Protein AF-A0A7Y2UQ88-F1 (afdb_monomer_lite)

Structure (mmCIF, N/CA/C/O backbone):
data_AF-A0A7Y2UQ88-F1
#
_entry.id   AF-A0A7Y2UQ88-F1
#
loop_
_atom_site.group_PDB
_atom_site.id
_atom_site.type_symbol
_atom_site.label_atom_id
_atom_site.label_alt_id
_atom_site.label_comp_id
_atom_site.label_asym_id
_atom_site.label_entity_id
_atom_site.label_seq_id
_atom_site.pdbx_PDB_ins_code
_atom_site.Cartn_x
_atom_site.Cartn_y
_atom_site.Cartn_z
_atom_site.occupancy
_atom_site.B_iso_or_equiv
_atom_site.auth_seq_id
_atom_site.auth_comp_id
_atom_site.auth_asym_id
_atom_site.auth_atom_id
_atom_site.pdbx_PDB_model_num
ATOM 1 N N . VAL A 1 1 ? -1.575 -3.238 4.458 1.00 70.06 1 VAL A N 1
ATOM 2 C CA . VAL A 1 1 ? -0.470 -3.700 5.344 1.00 70.06 1 VAL A CA 1
ATOM 3 C C . VAL A 1 1 ? -0.844 -4.971 6.104 1.00 70.06 1 VAL A C 1
ATOM 5 O O . VAL A 1 1 ? -0.100 -5.937 5.999 1.00 70.06 1 VAL A O 1
ATOM 8 N N . ILE A 1 2 ? -2.010 -5.012 6.762 1.00 82.44 2 ILE A N 1
ATOM 9 C CA . ILE A 1 2 ? -2.483 -6.157 7.568 1.00 82.44 2 ILE A CA 1
ATOM 10 C C . ILE A 1 2 ? -2.533 -7.469 6.764 1.00 82.44 2 ILE A C 1
ATOM 12 O O . ILE A 1 2 ? -1.989 -8.469 7.219 1.00 82.44 2 ILE A O 1
ATOM 16 N N . ASN A 1 3 ? -3.058 -7.449 5.532 1.00 86.69 3 ASN A N 1
ATOM 17 C CA . ASN A 1 3 ? -3.127 -8.643 4.674 1.00 86.69 3 ASN A CA 1
ATOM 18 C C . ASN A 1 3 ? -1.753 -9.305 4.435 1.00 86.69 3 ASN A C 1
ATOM 20 O O . ASN A 1 3 ? -1.617 -10.516 4.554 1.00 86.69 3 ASN A O 1
ATOM 24 N N . ARG A 1 4 ? -0.694 -8.519 4.186 1.00 86.12 4 ARG A N 1
ATOM 25 C CA . ARG A 1 4 ? 0.659 -9.068 3.962 1.00 86.12 4 ARG A CA 1
ATOM 26 C C . ARG A 1 4 ? 1.235 -9.743 5.210 1.00 86.12 4 ARG A C 1
ATOM 28 O O . ARG A 1 4 ? 2.100 -10.598 5.085 1.00 86.12 4 ARG A O 1
ATOM 35 N N . GLN A 1 5 ? 0.808 -9.314 6.395 1.00 86.81 5 GLN A N 1
ATOM 36 C CA . GLN A 1 5 ? 1.309 -9.834 7.663 1.00 86.81 5 GLN A CA 1
ATOM 37 C C . GLN A 1 5 ? 0.471 -11.022 8.144 1.00 86.81 5 GLN A C 1
ATOM 39 O O . GLN A 1 5 ? 1.036 -12.053 8.468 1.00 86.81 5 GLN A O 1
ATOM 44 N N . PHE A 1 6 ? -0.858 -10.919 8.145 1.00 88.00 6 PHE A N 1
ATOM 45 C CA . PHE A 1 6 ? -1.744 -11.910 8.773 1.00 88.00 6 PHE A CA 1
ATOM 46 C C . PHE A 1 6 ? -2.507 -12.806 7.787 1.00 88.00 6 PHE A C 1
ATOM 48 O O . PHE A 1 6 ? -3.117 -13.793 8.204 1.00 88.00 6 PHE A O 1
ATOM 55 N N . GLY A 1 7 ? -2.455 -12.494 6.491 1.00 89.12 7 GLY A N 1
ATOM 56 C CA . GLY A 1 7 ? -3.132 -13.234 5.431 1.00 89.12 7 GLY A CA 1
ATOM 57 C C . GLY A 1 7 ? -4.532 -12.716 5.094 1.00 89.12 7 GLY A C 1
ATOM 58 O O . GLY A 1 7 ? -5.129 -11.890 5.800 1.00 89.12 7 GLY A O 1
ATOM 59 N N . SER A 1 8 ? -5.057 -13.238 3.985 1.00 89.75 8 SER A N 1
ATOM 60 C CA . SER A 1 8 ? -6.363 -12.876 3.427 1.00 89.75 8 SER A CA 1
ATOM 61 C C . SER A 1 8 ? -7.505 -13.281 4.344 1.00 89.75 8 SER A C 1
ATOM 63 O O . SER A 1 8 ? -8.411 -12.485 4.580 1.00 89.75 8 SER A O 1
ATOM 65 N N . ASP A 1 9 ? -7.436 -14.487 4.905 1.00 88.81 9 ASP A N 1
ATOM 66 C CA . ASP A 1 9 ? -8.510 -15.065 5.714 1.00 88.81 9 ASP A CA 1
ATOM 67 C C . ASP A 1 9 ? -8.708 -14.272 7.004 1.00 88.81 9 ASP A C 1
ATOM 69 O O . ASP A 1 9 ? -9.836 -13.987 7.400 1.00 88.81 9 ASP A O 1
ATOM 73 N N . PHE A 1 10 ? -7.607 -13.854 7.635 1.00 91.38 10 PHE A N 1
ATOM 74 C CA . PHE A 1 10 ? -7.648 -12.966 8.793 1.00 91.38 10 PHE A CA 1
ATOM 75 C C . PHE A 1 10 ? -8.276 -11.622 8.425 1.00 91.38 10 PHE A C 1
ATOM 77 O O . PHE A 1 10 ? -9.201 -11.173 9.089 1.00 91.38 10 PHE A O 1
ATOM 84 N N . THR A 1 11 ? -7.809 -11.000 7.339 1.00 90.12 11 THR A N 1
ATOM 85 C CA . THR A 1 11 ? -8.283 -9.671 6.919 1.00 90.12 11 THR A CA 1
ATOM 86 C C . THR A 1 11 ? -9.769 -9.685 6.551 1.00 90.12 11 THR A C 1
ATOM 88 O O . THR A 1 11 ? -10.479 -8.746 6.887 1.00 90.12 11 THR A O 1
ATOM 91 N N . THR A 1 12 ? -10.245 -10.759 5.917 1.00 89.62 12 THR A N 1
ATOM 92 C CA . THR A 1 12 ? -11.659 -10.930 5.545 1.00 89.62 12 THR A CA 1
ATOM 93 C C . THR A 1 12 ? -12.550 -11.018 6.782 1.00 89.62 12 THR A C 1
ATOM 95 O O . THR A 1 12 ? -13.577 -10.355 6.837 1.00 89.62 12 THR A O 1
ATOM 98 N N . GLN A 1 13 ? -12.124 -11.756 7.815 1.00 90.12 13 GLN A N 1
ATOM 99 C CA . GLN A 1 13 ? -12.862 -11.835 9.082 1.00 90.12 13 GLN A CA 1
ATOM 100 C C . GLN A 1 13 ? -12.980 -10.471 9.780 1.00 90.12 13 GLN A C 1
ATOM 102 O O . GLN A 1 13 ? -13.960 -10.249 10.478 1.00 90.12 13 GLN A O 1
ATOM 107 N N . LEU A 1 14 ? -12.020 -9.552 9.594 1.00 89.19 14 LEU A N 1
ATOM 108 C CA . LEU A 1 14 ? -12.070 -8.217 10.209 1.00 89.19 14 LEU A CA 1
ATOM 109 C C . LEU A 1 14 ? -13.175 -7.324 9.639 1.00 89.19 14 LEU A C 1
ATOM 111 O O . LEU A 1 14 ? -13.641 -6.428 10.342 1.00 89.19 14 LEU A O 1
ATOM 115 N N . SER A 1 15 ? -13.576 -7.536 8.383 1.00 84.81 15 SER A N 1
ATOM 116 C CA . SER A 1 15 ? -14.593 -6.717 7.714 1.00 84.81 15 SER A CA 1
ATOM 117 C C . SER A 1 15 ? -15.948 -6.773 8.426 1.00 84.81 15 SER A C 1
ATOM 119 O O . SER A 1 15 ? -16.647 -5.759 8.483 1.00 84.81 15 SER A O 1
ATOM 121 N N . ASP A 1 16 ? -16.263 -7.904 9.054 1.00 86.81 16 ASP A N 1
ATOM 122 C CA . ASP A 1 16 ? -17.551 -8.148 9.712 1.00 86.81 16 ASP A CA 1
ATOM 123 C C . ASP A 1 16 ? -17.560 -7.767 11.203 1.00 86.81 16 ASP A C 1
ATOM 125 O O . ASP A 1 16 ? -18.607 -7.802 11.844 1.00 86.81 16 ASP A O 1
ATOM 129 N N . LEU A 1 17 ? -16.408 -7.396 11.773 1.00 90.12 17 LEU A N 1
ATOM 130 C CA . LEU A 1 17 ? -16.287 -7.109 13.205 1.00 90.12 17 LEU A CA 1
ATOM 131 C C . LEU A 1 17 ? -16.780 -5.705 13.566 1.00 90.12 17 LEU A C 1
ATOM 133 O O . LEU A 1 17 ? -16.522 -4.738 12.851 1.00 90.12 17 LEU A O 1
ATOM 137 N N . GLU A 1 18 ? -17.415 -5.571 14.726 1.00 88.50 18 GLU A N 1
ATOM 138 C CA . GLU A 1 18 ? -17.838 -4.269 15.252 1.00 88.50 18 GLU A CA 1
ATOM 139 C C . GLU A 1 18 ? -16.640 -3.441 15.757 1.00 88.50 18 GLU A C 1
ATOM 141 O O . GLU A 1 18 ? -15.647 -3.982 16.249 1.00 88.50 18 GLU A O 1
ATOM 146 N N . THR A 1 19 ? -16.710 -2.116 15.649 1.00 92.06 19 THR A N 1
ATOM 147 C CA . THR A 1 19 ? -15.722 -1.218 16.266 1.00 92.06 19 THR A CA 1
ATOM 148 C C . THR A 1 19 ? -15.984 -1.065 17.765 1.00 92.06 19 THR A C 1
ATOM 150 O O . THR A 1 19 ? -17.129 -1.091 18.203 1.00 92.06 19 THR A O 1
ATOM 153 N N . GLY A 1 20 ? -14.939 -0.874 18.567 1.00 92.12 20 GLY A N 1
ATOM 154 C CA . GLY A 1 20 ? -15.048 -0.598 20.004 1.00 92.12 20 GLY A CA 1
ATOM 155 C C . GLY A 1 20 ? -15.238 -1.824 20.905 1.00 92.12 20 GLY A C 1
ATOM 156 O O . GLY A 1 20 ? -15.212 -1.679 22.126 1.00 92.12 20 GLY A O 1
ATOM 157 N N . THR A 1 21 ? -15.351 -3.031 20.340 1.00 92.19 21 THR A N 1
ATOM 158 C CA . THR A 1 21 ? -15.534 -4.273 21.108 1.00 92.19 21 THR A CA 1
ATOM 159 C C . THR A 1 21 ? -14.437 -5.291 20.800 1.00 92.19 21 THR A C 1
ATOM 161 O O . THR A 1 21 ? -14.126 -5.561 19.637 1.00 92.19 21 THR A O 1
ATOM 164 N N . TRP A 1 22 ? -13.868 -5.893 21.850 1.00 93.88 22 TRP A N 1
ATOM 165 C CA . TRP A 1 22 ? -12.940 -7.019 21.729 1.00 93.88 22 TRP A CA 1
ATOM 166 C C . TRP A 1 22 ? -13.648 -8.243 21.149 1.00 93.88 22 TRP A C 1
ATOM 168 O O . TRP A 1 22 ? -14.628 -8.726 21.713 1.00 93.88 22 TRP A O 1
ATOM 178 N N . GLN A 1 23 ? -13.125 -8.770 20.047 1.00 92.56 23 GLN A N 1
ATOM 179 C CA . GLN A 1 23 ? -13.710 -9.883 19.308 1.00 92.56 23 GLN A CA 1
ATOM 180 C C . GLN A 1 23 ? -12.680 -10.974 19.029 1.00 92.56 23 GLN A C 1
ATOM 182 O O . GLN A 1 23 ? -11.510 -10.717 18.743 1.00 92.56 23 GLN A O 1
ATOM 187 N N . GLY A 1 24 ? -13.125 -12.221 19.123 1.00 87.81 24 GLY A N 1
ATOM 188 C CA . GLY A 1 24 ? -12.318 -13.403 18.864 1.00 87.81 24 GLY A CA 1
ATOM 189 C C . GLY A 1 24 ? -13.025 -14.676 19.324 1.00 87.81 24 GLY A C 1
ATOM 190 O O . GLY A 1 24 ? -14.055 -14.598 19.997 1.00 87.81 24 GLY A O 1
ATOM 191 N N . PRO A 1 25 ? -12.490 -15.855 18.975 1.00 92.94 25 PRO A N 1
ATOM 192 C CA . PRO A 1 25 ? -11.167 -16.080 18.382 1.00 92.94 25 PRO A CA 1
ATOM 193 C C . PRO A 1 25 ? -11.105 -15.845 16.861 1.00 92.94 25 PRO A C 1
ATOM 195 O O . PRO A 1 25 ? -11.850 -16.473 16.116 1.00 92.94 25 PRO A O 1
ATOM 198 N N . ILE A 1 26 ? -10.158 -15.019 16.390 1.00 92.12 26 ILE A N 1
ATOM 199 C CA . ILE A 1 26 ? -9.888 -14.807 14.953 1.00 92.12 26 ILE A CA 1
ATOM 200 C C . ILE A 1 26 ? -8.619 -15.557 14.551 1.00 92.12 26 ILE A C 1
ATOM 202 O O . ILE A 1 26 ? -7.569 -15.401 15.177 1.00 92.12 26 ILE A O 1
ATOM 206 N N . ARG A 1 27 ? -8.690 -16.381 13.503 1.00 91.19 27 ARG A N 1
ATOM 207 C CA . ARG A 1 27 ? -7.538 -17.173 13.042 1.00 91.19 27 ARG A CA 1
ATOM 208 C C . ARG A 1 27 ? -6.706 -16.417 12.010 1.00 91.19 27 ARG A C 1
ATOM 210 O O . ARG A 1 27 ? -7.253 -15.827 11.083 1.00 91.19 27 ARG A O 1
ATOM 217 N N . SER A 1 28 ? -5.386 -16.505 12.142 1.00 92.25 28 SER A N 1
ATOM 218 C CA . SER A 1 28 ? -4.405 -16.110 11.128 1.00 92.25 28 SER A CA 1
ATOM 219 C C . SER A 1 28 ? -3.375 -17.220 10.915 1.00 92.25 28 SER A C 1
ATOM 221 O O . SER A 1 28 ? -3.348 -18.204 11.659 1.00 92.25 28 SER A O 1
ATOM 223 N N . GLY A 1 29 ? -2.476 -17.040 9.943 1.00 87.38 29 GLY A N 1
ATOM 224 C CA . GLY A 1 29 ? -1.350 -17.958 9.724 1.00 87.38 29 GLY A CA 1
ATOM 225 C C . GLY A 1 29 ? -0.422 -18.125 10.939 1.00 87.38 29 GLY A C 1
ATOM 226 O O . GLY A 1 29 ? 0.328 -19.094 11.002 1.00 87.38 29 GLY A O 1
ATOM 227 N N . TYR A 1 30 ? -0.499 -17.222 11.922 1.00 88.31 30 TYR A N 1
ATOM 228 C CA . TYR A 1 30 ? 0.286 -17.277 13.158 1.00 88.31 30 TYR A CA 1
ATOM 229 C C . TYR A 1 30 ? -0.458 -17.886 14.357 1.00 88.31 30 TYR A C 1
ATOM 231 O O . TYR A 1 30 ? 0.137 -18.018 15.422 1.00 88.31 30 TYR A O 1
ATOM 239 N N . GLY A 1 31 ? -1.744 -18.232 14.228 1.00 90.69 31 GLY A N 1
ATOM 240 C CA . GLY A 1 31 ? -2.550 -18.786 15.321 1.00 90.69 31 GLY A CA 1
ATOM 241 C C . GLY A 1 31 ? -3.836 -18.003 15.581 1.00 90.69 31 GLY A C 1
ATOM 242 O O . GLY A 1 31 ? -4.465 -17.500 14.651 1.00 90.69 31 GLY A O 1
ATOM 243 N N . ILE A 1 32 ? -4.255 -17.936 16.846 1.00 93.38 32 ILE A N 1
ATOM 244 C CA . ILE A 1 32 ? -5.521 -17.320 17.269 1.00 93.38 32 ILE A CA 1
ATOM 245 C C . ILE A 1 32 ? -5.256 -15.945 17.887 1.00 93.38 32 ILE A C 1
ATOM 247 O O . ILE A 1 32 ? -4.372 -15.808 18.729 1.00 93.38 32 ILE A O 1
ATOM 251 N N . HIS A 1 33 ? -6.061 -14.957 17.498 1.00 92.12 33 HIS A N 1
ATOM 252 C CA . HIS A 1 33 ? -5.964 -13.564 17.929 1.00 92.12 33 HIS A CA 1
ATOM 253 C C . HIS A 1 33 ? -7.281 -13.089 18.549 1.00 92.12 33 HIS A C 1
ATOM 255 O O . HIS A 1 33 ? -8.365 -13.506 18.131 1.00 92.12 33 HIS A O 1
ATOM 261 N N . LEU A 1 34 ? -7.165 -12.189 19.525 1.00 93.81 34 LEU A N 1
ATOM 262 C CA . LEU A 1 34 ? -8.251 -11.335 20.002 1.00 93.81 34 LEU A CA 1
ATOM 263 C C . LEU A 1 34 ? -8.019 -9.940 19.413 1.00 93.81 34 LEU A C 1
ATOM 265 O O . LEU A 1 34 ? -6.914 -9.407 19.518 1.00 93.81 34 LEU A O 1
ATOM 269 N N . VAL A 1 35 ? -9.031 -9.372 18.767 1.00 93.94 35 VAL A N 1
ATOM 270 C CA . VAL A 1 35 ? -8.914 -8.136 17.990 1.00 93.94 35 VAL A CA 1
ATOM 271 C C . VAL A 1 35 ? -9.864 -7.083 18.547 1.00 93.94 35 VAL A C 1
ATOM 273 O O . VAL A 1 35 ? -11.029 -7.370 18.801 1.00 93.94 35 VAL A O 1
ATOM 276 N N . LEU A 1 36 ? -9.369 -5.860 18.712 1.00 93.81 36 LEU A N 1
ATOM 277 C CA . LEU A 1 36 ? -10.169 -4.664 18.958 1.00 93.81 36 LEU A CA 1
ATOM 278 C C . LEU A 1 36 ? -9.991 -3.739 17.758 1.00 93.81 36 LEU A C 1
ATOM 280 O O . LEU A 1 36 ? -8.863 -3.362 17.439 1.00 93.81 36 LEU A O 1
ATOM 284 N N . ILE A 1 37 ? -11.089 -3.383 17.098 1.00 92.38 37 ILE A N 1
ATOM 285 C CA . ILE A 1 37 ? -11.070 -2.362 16.050 1.00 92.38 37 ILE A CA 1
ATOM 286 C C . ILE A 1 37 ? -11.439 -1.037 16.707 1.00 92.38 37 ILE A C 1
ATOM 288 O O . ILE A 1 37 ? -12.591 -0.842 17.073 1.00 92.38 37 ILE A O 1
ATOM 292 N N . ASP A 1 38 ? -10.459 -0.157 16.884 1.00 91.75 38 ASP A N 1
ATOM 293 C CA . ASP A 1 38 ? -10.670 1.165 17.486 1.00 91.75 38 ASP A CA 1
ATOM 294 C C . ASP A 1 38 ? -11.458 2.085 16.540 1.00 91.75 38 ASP A C 1
ATOM 296 O O . ASP A 1 38 ? -12.541 2.560 16.868 1.00 91.75 38 ASP A O 1
ATOM 300 N N . GLU A 1 39 ? -10.975 2.224 15.304 1.00 88.88 39 GLU A N 1
ATOM 301 C CA . GLU A 1 39 ? -11.595 3.043 14.266 1.00 88.88 39 GLU A CA 1
ATOM 302 C C . GLU A 1 39 ? -11.632 2.288 12.930 1.00 88.88 39 GLU A C 1
ATOM 304 O O . GLU A 1 39 ? -10.704 1.551 12.577 1.00 88.88 39 GLU A O 1
ATOM 309 N N . ARG A 1 40 ? -12.709 2.491 12.163 1.00 85.69 40 ARG A N 1
ATOM 310 C CA . ARG A 1 40 ? -12.832 2.025 10.780 1.00 85.69 40 ARG A CA 1
ATOM 311 C C . ARG A 1 40 ? -12.998 3.224 9.858 1.00 85.69 40 ARG A C 1
ATOM 313 O O . ARG A 1 40 ? -14.058 3.836 9.815 1.00 85.69 40 ARG A O 1
ATOM 320 N N . VAL A 1 41 ? -11.956 3.509 9.086 1.00 84.38 41 VAL A N 1
ATOM 321 C CA . VAL A 1 41 ? -11.993 4.538 8.045 1.00 84.38 41 VAL A CA 1
ATOM 322 C C . VAL A 1 41 ? -12.369 3.873 6.727 1.00 84.38 41 VAL A C 1
ATOM 324 O O . VAL A 1 41 ? -11.684 2.948 6.281 1.00 84.38 41 VAL A O 1
ATOM 327 N N . GLU A 1 42 ? -13.463 4.316 6.109 1.00 78.19 42 GLU A N 1
ATOM 328 C CA . GLU A 1 42 ? -13.828 3.847 4.774 1.00 78.19 42 GLU A CA 1
AT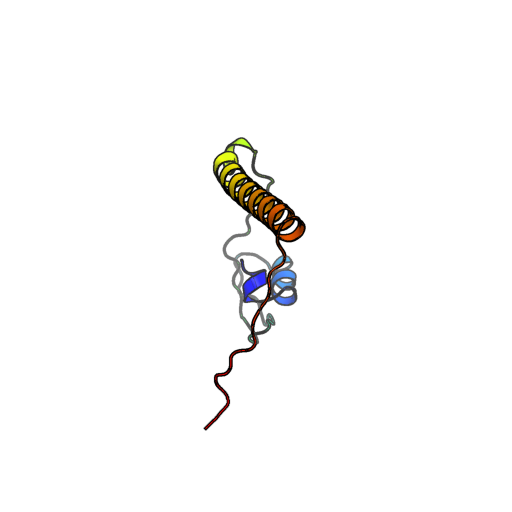OM 329 C C . GLU A 1 42 ? -12.752 4.233 3.755 1.00 78.19 42 GLU A C 1
ATOM 331 O O . GLU A 1 42 ? -12.207 5.340 3.763 1.00 78.19 42 GLU A O 1
ATOM 336 N N . SER A 1 43 ? -12.447 3.296 2.859 1.00 78.06 43 SER A N 1
ATOM 337 C CA . SER A 1 43 ? -11.594 3.575 1.712 1.00 78.06 43 SER A CA 1
ATOM 338 C C . SER A 1 43 ? -12.296 4.594 0.823 1.00 78.06 43 SER A C 1
ATOM 340 O O . SER A 1 43 ? -13.329 4.282 0.236 1.00 78.06 43 SER A O 1
ATOM 342 N N . ARG A 1 44 ? -11.710 5.783 0.682 1.00 81.38 44 ARG A N 1
ATOM 343 C CA . ARG A 1 44 ? -12.067 6.724 -0.382 1.00 81.38 44 ARG A CA 1
ATOM 344 C C . ARG A 1 44 ? -10.991 6.720 -1.449 1.00 81.38 44 ARG A C 1
ATOM 3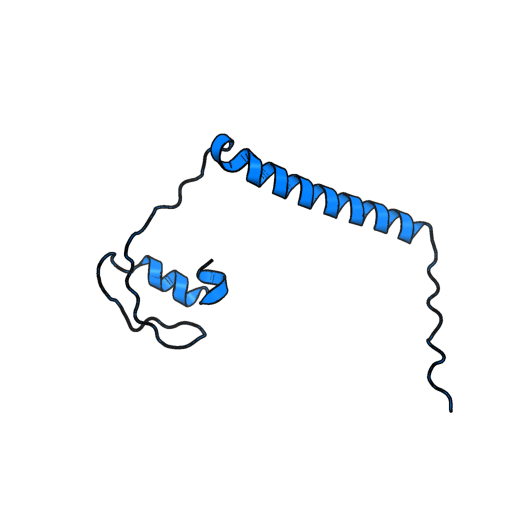46 O O . ARG A 1 44 ? -9.810 6.596 -1.123 1.00 81.38 44 ARG A O 1
ATOM 353 N N . ASP A 1 45 ? -11.400 6.922 -2.693 1.00 81.00 45 ASP A N 1
ATOM 354 C CA . ASP A 1 45 ? -10.458 7.272 -3.745 1.00 81.00 45 ASP A CA 1
ATOM 355 C C . ASP A 1 45 ? -9.935 8.686 -3.449 1.00 81.00 45 ASP A C 1
ATOM 357 O O . ASP A 1 45 ? -10.730 9.631 -3.370 1.00 81.00 45 ASP A O 1
ATOM 361 N N . PRO A 1 46 ? -8.629 8.850 -3.182 1.00 83.44 46 PRO A N 1
ATOM 362 C CA . PRO A 1 46 ? -8.067 10.171 -2.969 1.00 83.44 46 PRO A CA 1
ATOM 363 C C . PRO A 1 46 ? -8.070 10.946 -4.286 1.00 83.44 46 PRO A C 1
ATOM 365 O O . PRO A 1 46 ? -7.869 10.376 -5.364 1.00 83.44 46 PRO A O 1
ATOM 368 N N . ASP A 1 47 ? -8.239 12.263 -4.202 1.00 89.81 47 ASP A N 1
ATOM 369 C CA . ASP A 1 47 ? -8.088 13.109 -5.379 1.00 89.81 47 ASP A CA 1
ATOM 370 C C . ASP A 1 47 ? -6.650 13.007 -5.888 1.00 89.81 47 ASP A C 1
ATOM 372 O O . ASP A 1 47 ? -5.692 12.965 -5.110 1.00 89.81 47 ASP A O 1
ATOM 376 N N . LEU A 1 48 ? -6.462 13.046 -7.212 1.00 86.94 48 LEU A N 1
ATOM 377 C CA . LEU A 1 48 ? -5.115 12.993 -7.789 1.00 86.94 48 LEU A CA 1
ATOM 378 C C . LEU A 1 48 ? -4.212 14.091 -7.210 1.00 86.94 48 LEU A C 1
ATOM 380 O O . LEU A 1 48 ? -3.017 13.874 -7.053 1.00 86.94 48 LEU A O 1
ATOM 384 N N . ALA A 1 49 ? -4.766 15.259 -6.870 1.00 90.62 49 ALA A N 1
ATOM 385 C CA . ALA A 1 49 ? -4.020 16.340 -6.233 1.00 90.62 49 ALA A CA 1
ATOM 386 C C . ALA A 1 49 ? -3.427 15.944 -4.866 1.00 90.62 49 ALA A C 1
ATOM 388 O O . ALA A 1 49 ? -2.324 16.379 -4.545 1.00 90.62 49 ALA A O 1
ATOM 389 N N . GLU A 1 50 ? -4.113 15.095 -4.097 1.00 88.94 50 GLU A N 1
ATOM 390 C CA . GLU A 1 50 ? -3.688 14.645 -2.765 1.00 88.94 50 GLU A CA 1
ATOM 391 C C . GLU A 1 50 ? -2.529 13.642 -2.843 1.00 88.94 50 GLU A C 1
ATOM 393 O O . GLU A 1 50 ? -1.636 13.654 -1.997 1.00 88.94 50 GLU A O 1
ATOM 398 N N . ILE A 1 51 ? -2.518 12.793 -3.877 1.00 92.31 51 ILE A N 1
ATOM 399 C CA . ILE A 1 51 ? -1.534 11.708 -4.033 1.00 92.31 51 ILE A CA 1
ATOM 400 C C . ILE A 1 51 ? -0.535 11.920 -5.174 1.00 92.31 51 ILE A C 1
ATOM 402 O O . ILE A 1 51 ? 0.303 11.052 -5.424 1.00 92.31 51 ILE A O 1
ATOM 406 N N . ARG A 1 52 ? -0.565 13.075 -5.850 1.00 93.50 52 ARG A N 1
ATOM 407 C CA . ARG A 1 52 ? 0.315 13.398 -6.986 1.00 93.50 52 ARG A CA 1
ATOM 408 C C . ARG A 1 52 ? 1.799 13.119 -6.711 1.00 93.50 52 ARG A C 1
ATOM 410 O O . ARG A 1 52 ? 2.395 12.429 -7.535 1.00 93.50 52 ARG A O 1
ATOM 417 N N . PRO A 1 53 ? 2.392 13.528 -5.568 1.00 94.00 53 PRO A N 1
ATOM 418 C CA . PRO A 1 53 ? 3.808 13.261 -5.305 1.00 94.00 53 PRO A CA 1
ATOM 419 C C . PRO A 1 53 ? 4.138 11.763 -5.216 1.00 94.00 53 PRO A C 1
ATOM 421 O O . PRO A 1 53 ? 5.223 11.331 -5.603 1.00 94.00 53 PRO A O 1
ATOM 424 N N . MET A 1 54 ? 3.205 10.950 -4.708 1.00 93.06 54 MET A N 1
ATOM 425 C CA . MET A 1 54 ? 3.374 9.497 -4.630 1.00 93.06 54 MET A CA 1
ATOM 426 C C . MET A 1 54 ? 3.273 8.861 -6.015 1.00 93.06 54 MET A C 1
ATOM 428 O O . MET A 1 54 ? 4.101 8.020 -6.362 1.00 93.06 54 MET A O 1
ATOM 432 N N . VAL A 1 55 ? 2.289 9.291 -6.810 1.00 93.81 55 VAL A N 1
ATOM 433 C CA . VAL A 1 55 ?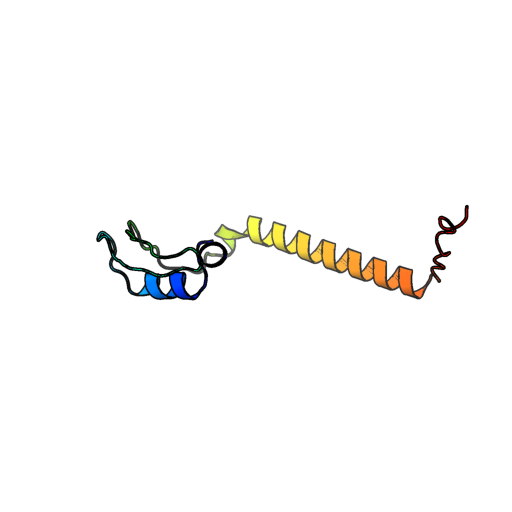 2.088 8.810 -8.182 1.00 93.81 55 VAL A CA 1
ATOM 434 C C . VAL A 1 55 ? 3.289 9.153 -9.059 1.00 93.81 55 VAL A C 1
ATOM 436 O O . VAL A 1 55 ? 3.775 8.284 -9.773 1.00 93.81 55 VAL A O 1
ATOM 439 N N . GLU A 1 56 ? 3.811 10.378 -8.979 1.00 96.06 56 GLU A N 1
ATOM 440 C CA . GLU A 1 56 ? 4.992 10.810 -9.739 1.00 96.06 56 GLU A CA 1
ATOM 441 C C . GLU A 1 56 ? 6.222 9.967 -9.396 1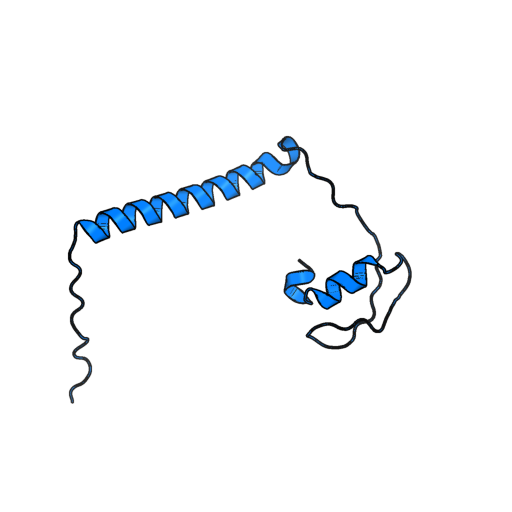.00 96.06 56 GLU A C 1
ATOM 443 O O . GLU A 1 56 ? 6.880 9.437 -10.293 1.00 96.06 56 GLU A O 1
ATOM 448 N N . ARG A 1 57 ? 6.487 9.755 -8.102 1.00 95.19 57 ARG A N 1
ATOM 449 C CA . ARG A 1 57 ? 7.588 8.896 -7.654 1.00 95.19 57 ARG A CA 1
ATOM 450 C C . ARG A 1 57 ? 7.459 7.475 -8.199 1.00 95.19 57 ARG A C 1
ATOM 452 O O . ARG A 1 57 ? 8.446 6.917 -8.678 1.00 95.19 57 ARG A O 1
ATOM 459 N N . GLU A 1 58 ? 6.276 6.877 -8.098 1.00 95.19 58 GLU A N 1
ATOM 460 C CA . GLU A 1 58 ? 6.054 5.507 -8.565 1.00 95.19 58 GLU A CA 1
ATOM 461 C C . GLU A 1 58 ? 6.171 5.417 -10.091 1.00 95.19 58 GLU A C 1
ATOM 463 O O . GLU A 1 58 ? 6.812 4.511 -10.623 1.00 95.19 58 GLU A O 1
ATOM 468 N N . TYR A 1 59 ? 5.647 6.415 -10.803 1.00 95.88 59 TYR A N 1
ATOM 469 C CA . TYR A 1 59 ? 5.761 6.516 -12.251 1.00 95.88 59 TYR A CA 1
ATOM 470 C C . TYR A 1 59 ? 7.224 6.594 -12.704 1.00 95.88 59 TYR A C 1
ATOM 472 O O . TYR A 1 59 ? 7.642 5.852 -13.592 1.00 95.88 59 TYR A O 1
ATOM 480 N N . GLU A 1 60 ? 8.053 7.412 -12.052 1.00 96.81 60 GLU A N 1
ATOM 481 C CA . GLU A 1 60 ? 9.490 7.472 -12.342 1.00 96.81 60 GLU A CA 1
ATOM 482 C C .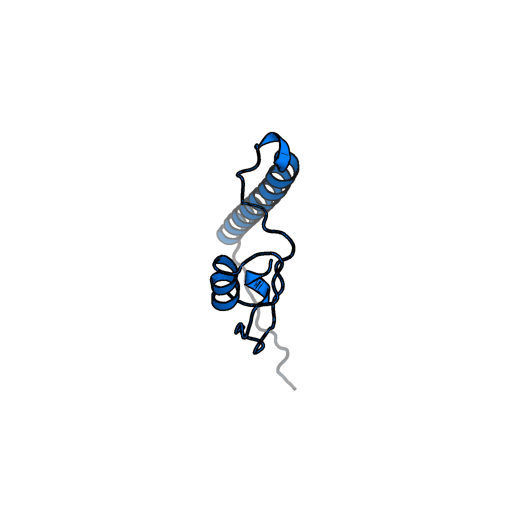 GLU A 1 60 ? 10.217 6.144 -12.090 1.00 96.81 60 GLU A C 1
ATOM 484 O O . GLU A 1 60 ? 11.206 5.833 -12.763 1.00 96.81 60 GLU A O 1
ATOM 489 N N . LEU A 1 61 ? 9.790 5.373 -11.086 1.00 96.81 61 LEU A N 1
ATOM 490 C CA . LEU A 1 61 ? 10.356 4.054 -10.803 1.00 96.81 61 LEU A CA 1
ATOM 491 C C . LEU A 1 61 ? 10.012 3.061 -11.917 1.00 96.81 61 LEU A C 1
ATOM 493 O O . LEU A 1 61 ? 10.908 2.367 -12.407 1.00 96.81 61 LEU A O 1
ATOM 497 N N . ILE A 1 62 ? 8.752 3.044 -12.356 1.00 96.50 62 ILE A N 1
ATOM 498 C CA . ILE A 1 62 ? 8.281 2.212 -13.470 1.00 96.50 62 ILE A CA 1
ATOM 499 C C . ILE A 1 62 ? 9.039 2.574 -14.751 1.00 96.50 62 ILE A C 1
ATOM 501 O O . ILE A 1 62 ? 9.673 1.708 -15.355 1.00 96.50 62 ILE A O 1
ATOM 505 N N . MET A 1 63 ? 9.090 3.861 -15.101 1.00 96.81 63 MET A N 1
ATOM 506 C CA . MET A 1 63 ? 9.783 4.342 -16.300 1.00 96.81 63 MET A CA 1
ATOM 507 C C . MET A 1 63 ? 11.273 3.977 -16.307 1.00 96.81 63 MET A C 1
ATOM 509 O O . MET A 1 63 ? 11.813 3.556 -17.333 1.00 96.81 63 MET A O 1
ATOM 513 N N . ARG A 1 64 ? 11.960 4.093 -15.161 1.00 96.06 64 ARG A N 1
ATOM 514 C CA . ARG A 1 64 ? 13.368 3.678 -15.037 1.00 96.06 64 ARG A CA 1
ATOM 515 C C . ARG A 1 64 ? 13.551 2.182 -15.258 1.00 96.06 64 ARG A C 1
ATOM 517 O O . ARG A 1 64 ? 14.522 1.781 -15.904 1.00 96.06 64 ARG A O 1
ATOM 524 N N . LYS A 1 65 ? 12.645 1.361 -14.725 1.00 96.56 65 LYS A N 1
ATOM 525 C CA . LYS A 1 65 ? 12.683 -0.093 -14.901 1.00 96.56 65 LYS A CA 1
ATOM 526 C C . LYS A 1 65 ? 12.506 -0.465 -16.374 1.00 96.56 65 LYS A C 1
ATOM 528 O O . LYS A 1 65 ? 13.347 -1.179 -16.915 1.00 96.56 65 LYS A O 1
ATOM 533 N N . GLU A 1 66 ? 11.492 0.089 -17.029 1.00 96.12 66 GLU A N 1
ATOM 534 C CA . GLU A 1 66 ? 11.217 -0.160 -18.448 1.00 96.12 66 GLU A CA 1
ATOM 535 C C . GLU A 1 66 ? 12.373 0.282 -19.352 1.00 96.12 66 GLU A C 1
ATOM 537 O O . GLU A 1 66 ? 12.766 -0.435 -20.276 1.00 96.12 66 GLU A O 1
ATOM 542 N N . LEU A 1 67 ? 12.965 1.449 -19.077 1.00 96.19 67 LEU A N 1
ATOM 543 C CA . LEU A 1 67 ? 14.116 1.934 -19.836 1.00 96.19 67 LEU A CA 1
ATOM 544 C C . LEU A 1 67 ? 15.319 0.997 -19.681 1.00 96.19 67 LEU A C 1
ATOM 546 O O . LEU A 1 67 ? 15.973 0.665 -20.671 1.00 96.19 67 LEU A O 1
ATOM 550 N N . LYS A 1 68 ? 15.598 0.541 -18.456 1.00 94.94 68 LYS A N 1
ATOM 551 C CA . LYS A 1 68 ? 16.690 -0.398 -18.181 1.00 94.94 68 LYS A CA 1
ATOM 552 C C . LYS A 1 68 ? 16.491 -1.720 -18.922 1.00 94.94 68 LYS A C 1
ATOM 554 O O . LYS A 1 68 ? 17.437 -2.213 -19.532 1.00 94.94 68 LYS A O 1
ATOM 559 N N . GLU A 1 69 ? 15.281 -2.270 -18.896 1.00 94.94 69 GLU A N 1
ATOM 560 C CA . GLU A 1 69 ? 14.936 -3.503 -19.613 1.00 94.94 69 GLU A CA 1
ATOM 561 C C . GLU A 1 69 ? 15.107 -3.339 -21.125 1.00 94.94 69 GLU A C 1
ATOM 563 O O . GLU A 1 69 ? 15.719 -4.187 -21.776 1.00 94.94 69 GLU A O 1
ATOM 568 N N . ARG A 1 70 ? 14.665 -2.205 -21.680 1.00 94.06 70 ARG A N 1
ATOM 569 C CA . ARG A 1 70 ? 14.826 -1.898 -23.105 1.00 94.06 70 ARG A CA 1
ATOM 570 C C . ARG A 1 70 ? 16.293 -1.782 -23.507 1.00 94.06 70 ARG A C 1
ATOM 572 O O . ARG A 1 70 ? 16.689 -2.327 -24.536 1.00 94.06 70 ARG A O 1
ATOM 579 N N . ILE A 1 71 ? 17.106 -1.081 -22.719 1.00 92.19 71 ILE A N 1
ATOM 580 C CA . ILE A 1 71 ? 18.547 -0.951 -22.978 1.00 92.19 71 ILE A CA 1
ATOM 581 C C . ILE A 1 71 ? 19.215 -2.325 -22.909 1.00 92.19 71 ILE A C 1
ATOM 583 O O . ILE A 1 71 ? 19.968 -2.685 -23.811 1.00 92.19 71 ILE A O 1
ATOM 587 N N . TYR A 1 72 ? 18.902 -3.113 -21.879 1.00 91.12 72 TYR A N 1
ATOM 588 C CA . TYR A 1 72 ? 19.425 -4.466 -21.730 1.00 91.12 72 TYR A CA 1
ATOM 589 C C . TYR A 1 72 ? 19.074 -5.354 -22.932 1.00 91.12 72 TYR A C 1
ATOM 591 O O . TYR A 1 72 ? 19.960 -6.007 -23.478 1.00 91.12 72 TYR A O 1
ATOM 599 N N . ALA A 1 73 ? 17.817 -5.340 -23.385 1.00 91.12 73 ALA A N 1
ATOM 600 C CA . ALA A 1 73 ? 17.379 -6.111 -24.547 1.00 91.12 73 ALA A CA 1
ATOM 601 C C . ALA A 1 73 ? 18.160 -5.733 -25.818 1.00 91.12 73 ALA A C 1
ATOM 603 O O . ALA A 1 73 ? 18.667 -6.613 -26.510 1.00 91.12 73 ALA A O 1
ATOM 604 N N . ASN A 1 74 ? 18.342 -4.431 -26.069 1.00 89.88 74 ASN A N 1
ATOM 605 C CA . ASN A 1 74 ? 19.124 -3.940 -27.208 1.00 89.88 74 ASN A CA 1
ATOM 606 C C . ASN A 1 74 ? 20.596 -4.373 -27.153 1.00 89.88 74 ASN A C 1
ATOM 608 O O . ASN A 1 74 ? 21.190 -4.691 -28.181 1.00 89.88 74 ASN A O 1
ATOM 612 N N . LEU A 1 75 ? 21.210 -4.361 -25.967 1.00 88.44 75 LEU A N 1
ATOM 613 C CA . LEU A 1 75 ? 22.589 -4.823 -25.803 1.00 88.44 75 LEU A CA 1
ATOM 614 C C . LEU A 1 75 ? 22.688 -6.336 -26.013 1.00 88.44 75 LEU A C 1
ATOM 616 O O . LEU A 1 75 ? 23.573 -6.798 -26.724 1.00 88.44 75 LEU A O 1
ATOM 620 N N . ARG A 1 76 ? 21.755 -7.109 -25.456 1.00 87.62 76 ARG A N 1
ATOM 621 C CA . ARG A 1 76 ? 21.728 -8.566 -25.620 1.00 87.62 76 ARG A CA 1
ATOM 622 C C . ARG A 1 76 ? 21.597 -8.995 -27.082 1.00 87.62 76 ARG A C 1
ATOM 624 O O . ARG A 1 76 ? 22.182 -10.000 -27.460 1.00 87.62 76 ARG A O 1
ATOM 631 N N . GLU A 1 77 ? 20.847 -8.256 -27.894 1.00 88.00 77 GLU A N 1
ATOM 632 C CA . GLU A 1 77 ? 20.718 -8.544 -29.327 1.00 88.00 77 GLU A CA 1
ATOM 633 C C . GLU A 1 77 ? 22.026 -8.291 -30.094 1.00 88.00 77 GLU A C 1
ATOM 635 O O . GLU A 1 77 ? 22.369 -9.032 -31.011 1.00 88.00 77 GLU A O 1
ATOM 640 N N . LYS A 1 78 ? 22.779 -7.254 -29.711 1.00 84.69 78 LYS A N 1
ATOM 641 C CA . LYS A 1 78 ? 23.981 -6.815 -30.438 1.00 84.69 78 LYS A CA 1
ATOM 642 C C . LYS A 1 78 ? 25.268 -7.516 -30.010 1.00 84.69 78 LYS A C 1
ATOM 644 O O . LYS A 1 78 ? 26.237 -7.497 -30.766 1.00 84.69 78 LYS A O 1
ATOM 649 N N . TYR A 1 79 ? 25.306 -8.097 -28.814 1.00 77.69 79 TYR A N 1
ATOM 650 C CA . TYR A 1 79 ? 26.524 -8.654 -28.232 1.00 77.69 79 TYR A CA 1
ATOM 651 C C . TYR A 1 79 ? 26.354 -10.136 -27.888 1.00 77.69 79 TYR A C 1
ATOM 653 O O . TYR A 1 79 ? 25.435 -10.525 -27.172 1.00 77.69 79 TYR A O 1
ATOM 661 N N . THR A 1 80 ? 27.288 -10.966 -28.359 1.00 72.94 80 THR A N 1
ATOM 662 C CA . THR A 1 80 ? 27.391 -12.372 -27.942 1.00 72.94 80 THR A CA 1
ATOM 663 C C . THR A 1 80 ? 28.190 -12.441 -26.646 1.00 72.94 80 THR A C 1
ATOM 665 O O . THR A 1 80 ? 29.378 -12.130 -26.629 1.00 72.94 80 THR A O 1
ATOM 668 N N . VAL A 1 81 ? 27.532 -12.822 -25.551 1.00 75.62 81 VAL A N 1
ATOM 669 C CA . VAL A 1 81 ? 28.183 -13.042 -24.253 1.00 75.62 81 VAL A CA 1
ATOM 670 C C . VAL A 1 81 ? 28.660 -14.490 -24.194 1.00 75.62 81 VAL A C 1
ATOM 672 O O . VAL A 1 81 ? 27.840 -15.406 -24.226 1.00 75.62 81 VAL A O 1
ATOM 675 N N . VAL A 1 82 ? 29.974 -14.696 -24.104 1.00 76.38 82 VAL A N 1
ATOM 676 C CA . VAL A 1 82 ? 30.582 -16.010 -23.855 1.00 76.38 82 VAL A CA 1
ATOM 677 C C . VAL A 1 82 ? 30.907 -16.089 -22.367 1.00 76.38 82 VAL A C 1
ATOM 679 O O . VAL A 1 82 ? 31.652 -15.258 -21.855 1.00 76.38 82 VAL A O 1
ATOM 682 N N . ILE A 1 83 ? 30.305 -17.050 -21.666 1.00 76.69 83 ILE A N 1
ATOM 683 C CA . ILE A 1 83 ? 30.630 -17.353 -20.269 1.00 76.69 83 ILE A CA 1
ATOM 684 C C . ILE A 1 83 ? 31.610 -18.521 -20.308 1.00 76.69 83 ILE A C 1
ATOM 6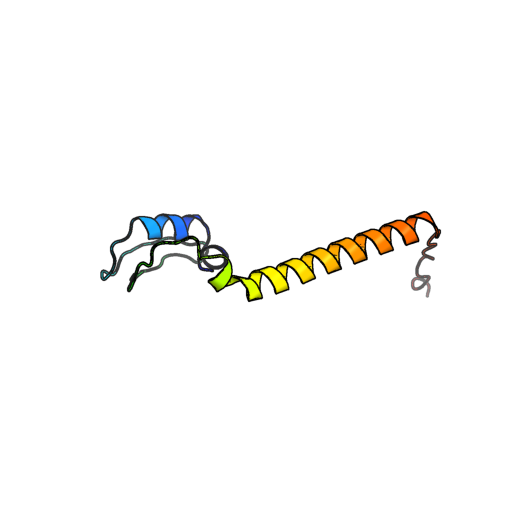86 O O . ILE A 1 83 ? 31.226 -19.627 -20.689 1.00 76.69 83 ILE A O 1
ATOM 690 N N . GLU A 1 84 ? 32.869 -18.268 -19.965 1.00 77.56 84 GLU A N 1
ATOM 691 C CA . GLU A 1 84 ? 33.843 -19.343 -19.790 1.00 77.56 84 GLU A CA 1
ATOM 692 C C . GLU A 1 84 ? 33.535 -20.091 -18.484 1.00 77.56 84 GLU A C 1
ATOM 694 O O . GLU A 1 84 ? 33.194 -19.454 -17.481 1.00 77.56 84 GLU A O 1
ATOM 699 N N . PRO A 1 85 ? 33.584 -21.434 -18.483 1.00 71.38 85 PRO A N 1
ATOM 700 C CA . PRO A 1 85 ? 33.403 -22.201 -17.264 1.00 71.38 85 PRO A CA 1
ATOM 701 C C . PRO A 1 85 ? 34.525 -21.859 -16.283 1.00 71.38 85 PRO A C 1
ATOM 703 O O . PRO A 1 85 ? 35.690 -21.777 -16.664 1.00 71.38 85 PRO A O 1
ATOM 706 N N . ASP A 1 86 ? 34.158 -21.664 -15.019 1.00 70.25 86 ASP A N 1
ATOM 707 C CA . ASP A 1 86 ? 35.109 -21.446 -13.938 1.00 70.25 86 ASP A CA 1
ATOM 708 C C . ASP A 1 86 ? 36.004 -22.688 -13.826 1.00 70.25 86 ASP A C 1
ATOM 710 O O . ASP A 1 86 ? 35.569 -23.742 -13.361 1.00 70.25 86 ASP A O 1
ATOM 714 N N . THR A 1 87 ? 37.257 -22.592 -14.278 1.00 62.22 87 THR A N 1
ATOM 715 C CA . THR A 1 87 ? 38.261 -23.655 -14.116 1.00 62.22 87 THR A CA 1
ATOM 716 C C . THR A 1 87 ? 38.788 -23.723 -12.677 1.00 62.22 87 THR A C 1
ATOM 718 O O . THR A 1 87 ? 39.906 -24.169 -12.443 1.00 62.22 87 THR A O 1
ATOM 721 N N . SER A 1 88 ? 37.985 -23.318 -11.688 1.00 62.31 88 SER A N 1
ATOM 722 C CA . SER A 1 88 ? 38.187 -23.602 -10.265 1.00 62.31 88 SER A CA 1
ATOM 723 C C . SER A 1 88 ? 37.593 -24.967 -9.899 1.00 62.31 88 SER A C 1
ATOM 725 O O . SER A 1 88 ? 36.785 -25.113 -8.986 1.00 62.31 88 SER A O 1
ATOM 727 N N . THR A 1 89 ? 37.960 -26.001 -10.645 1.00 55.16 89 THR A N 1
ATOM 728 C CA . THR A 1 89 ? 37.915 -27.392 -10.186 1.00 55.16 89 THR A CA 1
ATOM 729 C C . THR A 1 89 ? 39.049 -28.110 -10.890 1.00 55.16 89 THR A C 1
ATOM 731 O O . THR A 1 89 ? 38.826 -28.759 -11.899 1.00 55.16 89 THR A O 1
ATOM 734 N N . GLU A 1 90 ? 40.271 -27.951 -10.380 1.00 53.56 90 GLU A N 1
ATOM 735 C CA . GLU A 1 90 ? 41.308 -28.975 -10.504 1.00 53.56 90 GLU A CA 1
ATOM 736 C C . GLU A 1 90 ? 42.477 -28.716 -9.537 1.00 53.56 90 GLU A C 1
ATOM 738 O O . GLU A 1 90 ? 43.162 -27.698 -9.629 1.00 53.56 90 GLU A O 1
ATOM 743 N N . SER A 1 91 ? 42.719 -29.738 -8.701 1.00 43.25 91 SER A N 1
ATOM 744 C CA . SER A 1 91 ? 43.856 -30.018 -7.794 1.00 43.25 91 SER A CA 1
ATOM 745 C C . SER A 1 91 ? 43.755 -29.555 -6.340 1.00 43.25 91 SER A C 1
ATOM 747 O O . SER A 1 91 ? 43.982 -28.362 -6.051 1.00 43.25 91 SER A O 1
#

pLDDT: mean 86.98, std 10.05, range [43.25, 96.81]

Sequence (91 aa):
VINRQFGSDFTTQLSDLETGTWQGPIRSGYGIHLVLIDERVESRDPDLAEIRPMVEREYELIMRKELKERIYANLREKYTVVIEPDTSTES

Secondary structure (DSSP, 8-state):
-HHHHH-HHHHHHHHTPPBTSEEEEEEETTEEEEEEB-------PPPHHHHHHHHHHHHHHHHHHHHHHHHHHHHHHH-------------

Radius of gyration: 24.9 Å; chains: 1; bounding box: 62×46×52 Å

Foldseek 3Di:
DCCVPFNDQQVVVVVPDDAPDWDDQGDTPVGGDTDHHPDDDDDDDDDCVVCVVVVVVVVVVVVVVVVVVVVVVVCPVVDDDDDDPPPPDDD